Protein AF-A0A0D5YQ74-F1 (afdb_monomer_lite)

Structure (mmCIF, N/CA/C/O backbone):
data_AF-A0A0D5YQ74-F1
#
_entry.id   AF-A0A0D5YQ74-F1
#
loop_
_atom_site.group_PDB
_atom_site.id
_atom_site.type_symbol
_atom_site.label_atom_id
_atom_site.label_alt_id
_atom_site.label_comp_id
_atom_site.label_asym_id
_atom_site.label_entity_id
_atom_site.label_seq_id
_atom_site.pdbx_PDB_ins_code
_atom_site.Cartn_x
_atom_site.Cartn_y
_atom_site.Cartn_z
_atom_site.occupancy
_atom_site.B_iso_or_equiv
_atom_site.auth_seq_id
_atom_site.auth_comp_id
_atom_site.auth_asym_id
_atom_site.auth_atom_id
_atom_site.pdbx_PDB_model_num
ATOM 1 N N . MET A 1 1 ? -14.302 -1.300 23.951 1.00 43.12 1 MET A N 1
ATOM 2 C CA . MET A 1 1 ? -14.467 -0.886 22.534 1.00 43.12 1 MET A CA 1
ATOM 3 C C . MET A 1 1 ? -13.684 0.399 22.172 1.00 43.12 1 MET A C 1
ATOM 5 O O . MET A 1 1 ? -14.106 1.126 21.288 1.00 43.12 1 MET A O 1
ATOM 9 N N . LYS A 1 2 ? -12.512 0.677 22.779 1.00 51.53 2 LYS A N 1
ATOM 10 C CA . LYS A 1 2 ? -11.747 1.932 22.562 1.00 51.53 2 LYS A CA 1
ATOM 11 C C . LYS A 1 2 ? -10.730 1.902 21.395 1.00 51.53 2 LYS A C 1
ATOM 13 O O . LYS A 1 2 ? -10.280 2.959 20.980 1.00 51.53 2 LYS A O 1
ATOM 18 N N . ASN A 1 3 ? -10.411 0.729 20.827 1.00 58.53 3 ASN A N 1
ATOM 19 C CA . ASN A 1 3 ? -9.287 0.574 19.878 1.00 58.53 3 ASN A CA 1
ATOM 20 C C . ASN A 1 3 ? -9.665 0.528 18.389 1.00 58.53 3 ASN A C 1
ATOM 22 O O . ASN A 1 3 ? -8.802 0.731 17.540 1.00 58.53 3 ASN A O 1
ATOM 26 N N . LEU A 1 4 ? -10.936 0.290 18.047 1.00 60.09 4 LEU A N 1
ATOM 27 C CA . LEU A 1 4 ? -11.333 0.044 16.653 1.00 60.09 4 LEU A CA 1
ATOM 28 C C . LEU A 1 4 ? -11.137 1.281 15.753 1.00 60.09 4 LEU A C 1
ATOM 30 O O . LEU A 1 4 ? -10.810 1.143 14.577 1.00 60.09 4 LEU A O 1
ATOM 34 N N . GLY A 1 5 ? -11.282 2.486 16.317 1.00 64.62 5 GLY A N 1
ATOM 35 C CA . GLY A 1 5 ? -11.024 3.746 15.614 1.00 64.62 5 GLY A CA 1
ATOM 36 C C . GLY A 1 5 ? -9.541 3.972 15.303 1.00 64.62 5 GLY A C 1
ATOM 37 O O . GLY A 1 5 ? -9.209 4.359 14.187 1.00 64.62 5 GLY A O 1
ATOM 38 N N . SER A 1 6 ? -8.642 3.652 16.244 1.00 73.12 6 SER A N 1
ATOM 39 C CA . SER A 1 6 ? -7.192 3.736 16.005 1.00 73.12 6 SER A CA 1
ATOM 40 C C . SER A 1 6 ? -6.741 2.751 14.934 1.00 73.12 6 SER A C 1
ATOM 42 O O . SER A 1 6 ? -6.009 3.140 14.034 1.00 73.12 6 SER A O 1
ATOM 44 N N . THR A 1 7 ? -7.239 1.509 14.950 1.00 78.50 7 THR A N 1
ATOM 45 C CA . THR A 1 7 ? -6.883 0.517 13.926 1.00 78.50 7 THR A CA 1
ATOM 46 C C . THR A 1 7 ? -7.305 0.963 12.526 1.00 78.50 7 THR A C 1
ATOM 48 O O . THR A 1 7 ? -6.495 0.893 11.608 1.00 78.50 7 THR A O 1
ATOM 51 N N . LYS A 1 8 ? -8.527 1.486 12.346 1.00 75.25 8 LYS A N 1
ATOM 52 C CA . LYS A 1 8 ? -8.977 2.020 11.046 1.00 75.25 8 LYS A CA 1
ATOM 53 C C . LYS A 1 8 ? -8.083 3.158 10.548 1.00 75.25 8 LYS A C 1
ATOM 55 O O . LYS A 1 8 ? -7.738 3.193 9.371 1.00 75.25 8 LYS A O 1
ATOM 60 N N . LEU A 1 9 ? -7.690 4.061 11.443 1.00 82.75 9 LEU A N 1
ATOM 61 C CA . LEU A 1 9 ? -6.864 5.217 11.106 1.00 82.75 9 LEU A CA 1
ATOM 62 C C . LEU A 1 9 ? -5.423 4.811 10.758 1.00 82.75 9 LEU A C 1
ATOM 64 O O . LEU A 1 9 ? -4.865 5.312 9.786 1.00 82.75 9 LEU A O 1
ATOM 68 N N . THR A 1 10 ? -4.850 3.840 11.473 1.00 85.75 10 THR A N 1
ATOM 69 C CA . THR A 1 10 ? -3.547 3.245 11.137 1.00 85.75 10 THR A CA 1
ATOM 70 C C . THR A 1 10 ? -3.583 2.547 9.778 1.00 85.75 10 THR A C 1
ATOM 72 O O . THR A 1 10 ? -2.704 2.761 8.950 1.00 85.75 10 THR A O 1
ATOM 75 N N . VAL A 1 11 ? -4.620 1.751 9.517 1.00 86.06 11 VAL A N 1
ATOM 76 C CA . VAL A 1 11 ? -4.820 1.043 8.243 1.00 86.06 11 VAL A CA 1
ATOM 77 C C . VAL A 1 11 ? -4.959 2.033 7.080 1.00 86.06 11 VAL A C 1
ATOM 79 O O . VAL A 1 11 ? -4.350 1.838 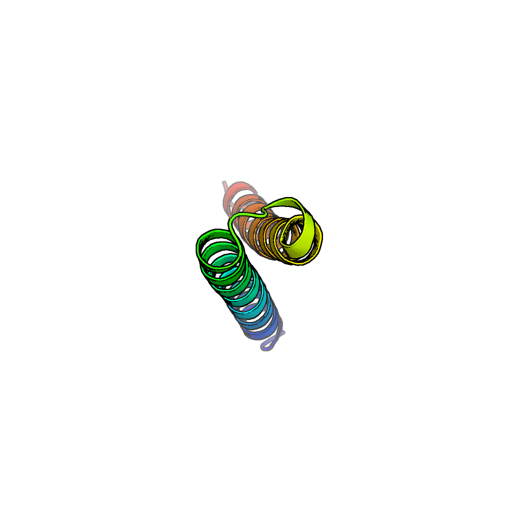6.029 1.00 86.06 11 VAL A O 1
ATOM 82 N N . LEU A 1 12 ? -5.685 3.136 7.285 1.00 87.38 12 LEU A N 1
ATOM 83 C CA . LEU A 1 12 ? -5.803 4.223 6.313 1.00 87.38 12 LEU A CA 1
ATOM 84 C C . LEU A 1 12 ? -4.456 4.903 6.045 1.00 87.38 12 LEU A C 1
ATOM 86 O O . LEU A 1 12 ? -4.116 5.132 4.887 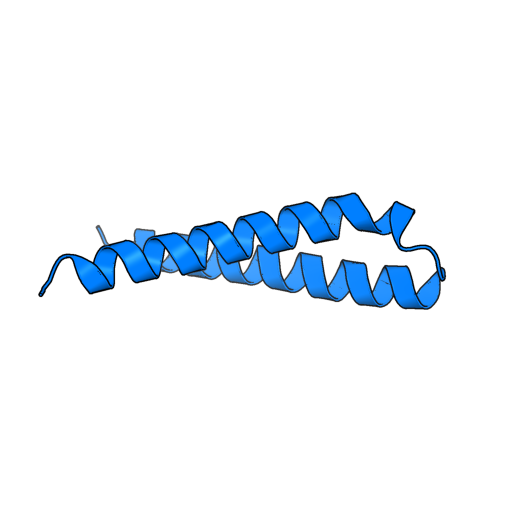1.00 87.38 12 LEU A O 1
ATOM 90 N N . ALA A 1 13 ? -3.684 5.196 7.095 1.00 86.75 13 ALA A N 1
ATOM 91 C CA . ALA A 1 13 ? -2.368 5.817 6.975 1.00 86.75 13 ALA A CA 1
ATOM 92 C C . ALA A 1 13 ? -1.382 4.924 6.202 1.00 86.75 13 ALA A C 1
ATOM 94 O O . ALA A 1 13 ? -0.665 5.411 5.327 1.00 86.75 13 ALA A O 1
ATOM 95 N N . ILE A 1 14 ? -1.392 3.612 6.463 1.00 89.44 14 ILE A N 1
ATOM 96 C CA . ILE A 1 14 ? -0.574 2.634 5.731 1.00 89.44 14 ILE A CA 1
ATOM 97 C C . ILE A 1 14 ? -0.991 2.589 4.256 1.00 89.44 14 ILE A C 1
ATOM 99 O O . ILE A 1 14 ? -0.131 2.681 3.380 1.00 89.44 14 ILE A O 1
ATOM 103 N N . GLY A 1 15 ? -2.297 2.509 3.975 1.00 88.50 15 GLY A N 1
ATOM 104 C CA . GLY A 1 15 ? -2.820 2.506 2.607 1.00 88.50 15 GLY A CA 1
ATOM 105 C C . GLY A 1 15 ? -2.420 3.759 1.824 1.00 88.50 15 GLY A C 1
ATOM 106 O O . GLY A 1 15 ? -1.919 3.656 0.706 1.00 88.50 15 GLY A O 1
ATOM 107 N N . LEU A 1 16 ? -2.535 4.937 2.443 1.00 88.69 16 LEU A N 1
ATOM 108 C CA . LEU A 1 16 ? -2.159 6.206 1.817 1.00 88.69 16 LEU A CA 1
ATOM 109 C C . LEU A 1 16 ? -0.652 6.285 1.540 1.00 88.69 16 LEU A C 1
ATOM 111 O O . LEU A 1 16 ? -0.238 6.701 0.460 1.00 88.69 16 LEU A O 1
ATOM 115 N N . THR A 1 17 ? 0.169 5.836 2.492 1.00 89.38 17 THR A N 1
ATOM 116 C CA . THR A 1 17 ? 1.632 5.819 2.348 1.00 89.38 17 THR A CA 1
ATOM 117 C C . THR A 1 17 ? 2.058 4.894 1.209 1.00 89.38 17 THR A C 1
ATOM 119 O O . THR A 1 17 ? 2.900 5.270 0.395 1.00 89.38 17 THR A O 1
ATOM 122 N N . ALA A 1 18 ? 1.431 3.719 1.095 1.00 88.56 18 ALA A N 1
ATOM 123 C CA . ALA A 1 18 ? 1.682 2.780 0.007 1.00 88.56 18 ALA A CA 1
ATOM 124 C C . ALA A 1 18 ? 1.335 3.377 -1.368 1.00 88.56 18 ALA A C 1
ATOM 126 O O . ALA A 1 18 ? 2.113 3.218 -2.309 1.00 88.56 18 ALA A O 1
ATOM 127 N N . ILE A 1 19 ? 0.225 4.117 -1.482 1.00 90.00 19 ILE A N 1
ATOM 128 C CA . ILE A 1 19 ? -0.153 4.821 -2.719 1.00 90.00 19 ILE A CA 1
ATOM 129 C C . ILE A 1 19 ? 0.908 5.865 -3.082 1.00 90.00 19 ILE A C 1
ATOM 131 O O . ILE A 1 19 ? 1.391 5.876 -4.212 1.00 90.00 19 ILE A O 1
ATOM 135 N N . VAL A 1 20 ? 1.307 6.711 -2.128 1.00 90.81 20 VAL A N 1
ATOM 136 C CA . VAL A 1 20 ? 2.285 7.786 -2.362 1.00 90.81 20 VAL A CA 1
ATOM 137 C C . VAL A 1 20 ? 3.638 7.219 -2.799 1.00 90.81 20 VAL A C 1
ATOM 139 O O . VAL A 1 20 ? 4.179 7.655 -3.813 1.00 90.81 20 VAL A O 1
ATOM 142 N N . PHE A 1 21 ? 4.159 6.207 -2.100 1.00 89.25 21 PHE A N 1
ATOM 143 C CA . PHE A 1 21 ? 5.415 5.553 -2.481 1.00 89.25 21 PHE A CA 1
ATOM 144 C C . PHE A 1 21 ? 5.335 4.881 -3.852 1.00 89.25 21 PHE A C 1
ATOM 146 O O . PHE A 1 21 ? 6.286 4.964 -4.626 1.00 89.25 21 PHE A O 1
ATOM 153 N N . SER A 1 22 ? 4.201 4.254 -4.170 1.00 87.06 22 SER A N 1
ATOM 154 C CA . SER A 1 22 ? 3.993 3.613 -5.471 1.00 87.06 22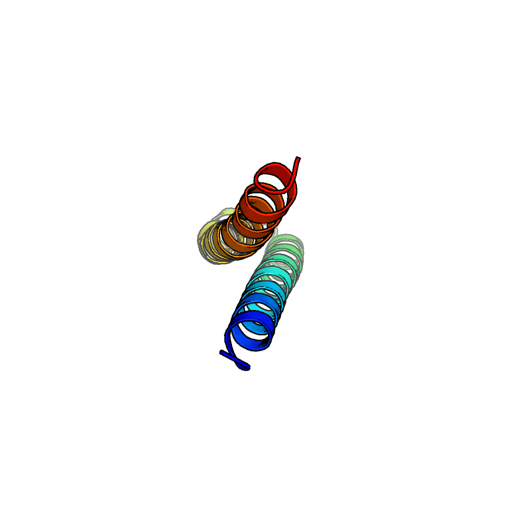 SER A CA 1
ATOM 155 C C . SER A 1 22 ? 3.966 4.627 -6.605 1.00 87.06 22 SER A C 1
ATOM 157 O O . SER A 1 22 ? 4.576 4.391 -7.639 1.00 87.06 22 SER A O 1
ATOM 159 N N . ILE A 1 23 ? 3.305 5.771 -6.412 1.00 87.94 23 ILE A N 1
ATOM 160 C CA . ILE A 1 23 ? 3.260 6.845 -7.410 1.00 87.94 23 ILE A CA 1
ATOM 161 C C . ILE A 1 23 ? 4.653 7.447 -7.606 1.00 87.94 23 ILE A C 1
ATOM 163 O O . ILE A 1 23 ? 5.095 7.590 -8.741 1.00 87.94 23 ILE A O 1
ATOM 167 N N . ILE A 1 24 ? 5.372 7.756 -6.524 1.00 90.88 24 ILE A N 1
ATOM 168 C CA . ILE A 1 24 ? 6.728 8.318 -6.609 1.00 90.88 24 ILE A CA 1
ATOM 169 C C . ILE A 1 24 ? 7.682 7.336 -7.300 1.00 90.88 24 ILE A C 1
ATOM 171 O O . ILE A 1 24 ? 8.432 7.736 -8.190 1.00 90.88 24 ILE A O 1
ATOM 175 N N . GLY A 1 25 ? 7.639 6.054 -6.928 1.00 86.62 25 GLY A N 1
ATOM 176 C CA . GLY A 1 25 ? 8.441 5.008 -7.561 1.00 86.62 25 GLY A CA 1
ATOM 177 C C . GLY A 1 25 ? 8.106 4.838 -9.042 1.00 86.62 25 GLY A C 1
ATOM 178 O O . GLY A 1 25 ? 9.002 4.845 -9.882 1.00 86.62 25 GLY A O 1
ATOM 179 N N . ALA A 1 26 ? 6.818 4.797 -9.382 1.00 87.94 26 ALA A N 1
ATOM 180 C CA . ALA A 1 26 ? 6.370 4.660 -10.761 1.00 87.94 26 ALA A CA 1
ATOM 181 C C . ALA A 1 26 ? 6.751 5.859 -11.640 1.00 87.94 26 ALA A C 1
ATOM 183 O O . ALA A 1 26 ? 7.083 5.674 -12.808 1.00 87.94 26 ALA A O 1
ATOM 184 N N . LEU A 1 27 ? 6.730 7.076 -11.086 1.00 88.19 27 LEU A N 1
ATOM 185 C CA . LEU A 1 27 ? 7.197 8.281 -11.776 1.00 88.19 27 LEU A CA 1
ATOM 186 C C . LEU A 1 27 ? 8.714 8.262 -11.992 1.00 88.19 27 LEU A C 1
ATOM 188 O O . LEU A 1 27 ? 9.181 8.732 -13.026 1.00 88.19 27 LEU A O 1
ATOM 192 N N . LYS A 1 28 ? 9.479 7.713 -11.041 1.00 89.00 28 LYS A N 1
ATOM 193 C CA . LYS A 1 28 ? 10.940 7.620 -11.134 1.00 89.00 28 LYS A CA 1
ATOM 194 C C . LYS A 1 28 ? 11.395 6.571 -12.151 1.00 89.00 28 LYS A C 1
ATOM 196 O O . LYS A 1 28 ? 12.275 6.858 -12.955 1.00 89.00 28 LYS A O 1
ATOM 201 N N . ASP A 1 29 ? 10.782 5.392 -12.136 1.00 83.38 29 ASP A N 1
ATOM 202 C CA . ASP A 1 29 ? 11.158 4.279 -13.016 1.00 83.38 29 ASP A CA 1
ATOM 203 C C . ASP A 1 29 ? 10.367 4.267 -14.339 1.00 83.38 29 ASP A C 1
ATOM 205 O O . ASP A 1 29 ? 10.551 3.366 -15.156 1.00 83.38 29 ASP A O 1
ATOM 209 N N . MET A 1 30 ? 9.459 5.235 -14.549 1.00 80.19 30 MET A N 1
ATOM 210 C CA . MET A 1 30 ? 8.524 5.329 -15.688 1.00 80.19 30 MET A CA 1
ATOM 211 C C . MET A 1 30 ? 7.753 4.029 -15.989 1.00 80.19 30 MET A C 1
ATOM 213 O O . MET A 1 30 ? 7.262 3.819 -17.097 1.00 80.19 30 MET A O 1
ATOM 217 N N . SER A 1 31 ? 7.622 3.143 -15.002 1.00 80.12 31 SER A N 1
ATOM 218 C CA . SER A 1 31 ? 6.998 1.832 -15.152 1.00 80.12 31 SER A CA 1
ATOM 219 C C . SER A 1 31 ? 5.958 1.638 -14.066 1.00 80.12 31 SER A C 1
ATOM 221 O O . SER A 1 31 ? 6.264 1.299 -12.924 1.00 80.12 31 SER A O 1
ATOM 223 N N . LEU A 1 32 ? 4.694 1.843 -14.433 1.00 77.19 32 LEU A N 1
ATOM 224 C CA . LEU A 1 32 ? 3.566 1.669 -13.520 1.00 77.19 32 LEU A CA 1
ATOM 225 C C . LEU A 1 32 ? 3.400 0.204 -13.085 1.00 77.19 32 LEU A C 1
ATOM 227 O O . LEU A 1 32 ? 2.922 -0.067 -11.988 1.00 77.19 32 LEU A O 1
ATOM 231 N N . THR A 1 33 ? 3.813 -0.743 -13.928 1.00 84.88 33 THR A N 1
ATOM 232 C CA . THR A 1 33 ? 3.617 -2.184 -13.730 1.00 84.88 33 THR A CA 1
ATOM 233 C C . THR A 1 33 ? 4.369 -2.706 -12.506 1.00 84.88 33 THR A C 1
ATOM 235 O O . THR A 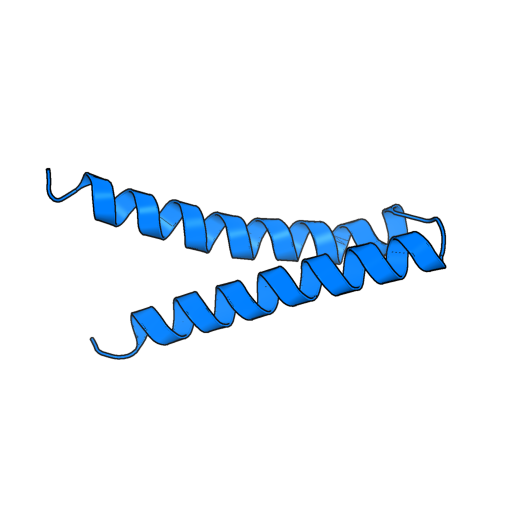1 33 ? 3.825 -3.506 -11.748 1.00 84.88 33 THR A O 1
ATOM 238 N N . ASN A 1 34 ? 5.574 -2.187 -12.251 1.00 83.50 34 ASN A N 1
ATOM 239 C CA . ASN A 1 34 ? 6.397 -2.568 -11.096 1.00 83.50 34 ASN A CA 1
ATOM 240 C C . ASN A 1 34 ? 5.817 -2.072 -9.761 1.00 83.50 34 ASN A C 1
ATOM 242 O O . ASN A 1 34 ? 6.120 -2.622 -8.704 1.00 83.50 34 ASN A O 1
ATOM 246 N N . TYR A 1 35 ? 4.950 -1.060 -9.813 1.00 86.00 35 TYR A N 1
ATOM 247 C CA . TYR A 1 35 ? 4.325 -0.437 -8.647 1.00 86.00 35 TYR A CA 1
ATOM 248 C C . TYR A 1 35 ? 2.811 -0.665 -8.593 1.00 86.00 35 TYR A C 1
ATOM 250 O O . TYR A 1 35 ? 2.145 -0.184 -7.679 1.00 86.00 35 TYR A O 1
ATOM 258 N N . PHE A 1 36 ? 2.259 -1.448 -9.523 1.00 86.31 36 PHE A N 1
ATOM 259 C CA . PHE A 1 36 ? 0.830 -1.735 -9.599 1.00 86.31 36 PHE A CA 1
ATOM 260 C C . PHE A 1 36 ? 0.332 -2.475 -8.355 1.00 86.31 36 PHE A C 1
ATOM 262 O O . PHE A 1 36 ? -0.716 -2.137 -7.810 1.00 86.31 36 PHE A O 1
ATOM 269 N N . PHE A 1 37 ? 1.104 -3.450 -7.871 1.00 87.31 37 PHE A N 1
ATOM 270 C CA . PHE A 1 37 ? 0.757 -4.224 -6.681 1.00 87.31 37 PHE A CA 1
ATOM 271 C C . PHE A 1 37 ? 0.641 -3.357 -5.413 1.00 87.31 37 PHE A C 1
ATOM 273 O O . PHE A 1 37 ? -0.427 -3.362 -4.793 1.00 87.31 37 PHE A O 1
ATOM 280 N N . PRO A 1 38 ? 1.662 -2.570 -5.020 1.00 84.44 38 PRO A N 1
ATOM 281 C CA . PRO A 1 38 ? 1.543 -1.715 -3.841 1.00 84.44 38 PRO A CA 1
ATOM 282 C C . PRO A 1 38 ? 0.488 -0.603 -4.008 1.00 84.44 38 PRO A C 1
ATOM 284 O O . PRO A 1 38 ? -0.180 -0.252 -3.033 1.00 84.44 38 PRO A O 1
ATOM 287 N N . LEU A 1 39 ? 0.237 -0.128 -5.233 1.00 88.31 39 LEU A N 1
ATOM 288 C CA . LEU A 1 39 ? -0.825 0.842 -5.525 1.00 88.31 39 LEU A CA 1
ATOM 289 C C . LEU A 1 39 ? -2.228 0.222 -5.368 1.00 88.31 39 LEU A C 1
ATOM 291 O O . LEU A 1 39 ? -3.102 0.821 -4.741 1.00 88.31 39 LEU A O 1
ATOM 295 N N . TYR A 1 40 ? -2.431 -1.006 -5.852 1.00 87.50 40 TYR A N 1
ATOM 296 C CA . TYR A 1 40 ? -3.670 -1.774 -5.687 1.00 87.50 40 TYR A CA 1
ATOM 297 C C . TYR A 1 40 ? -3.976 -2.073 -4.214 1.00 87.50 40 TYR A C 1
ATOM 299 O O . TYR A 1 40 ? -5.101 -1.868 -3.747 1.00 87.50 40 TYR A O 1
ATOM 307 N N . VAL A 1 41 ? -2.968 -2.523 -3.463 1.00 88.25 41 VAL A N 1
ATOM 308 C CA . VAL A 1 41 ? -3.088 -2.802 -2.026 1.00 88.25 41 VAL A CA 1
ATOM 309 C C . VAL A 1 41 ? -3.435 -1.523 -1.266 1.00 88.25 41 VAL A C 1
ATOM 311 O O . VAL A 1 41 ? -4.376 -1.523 -0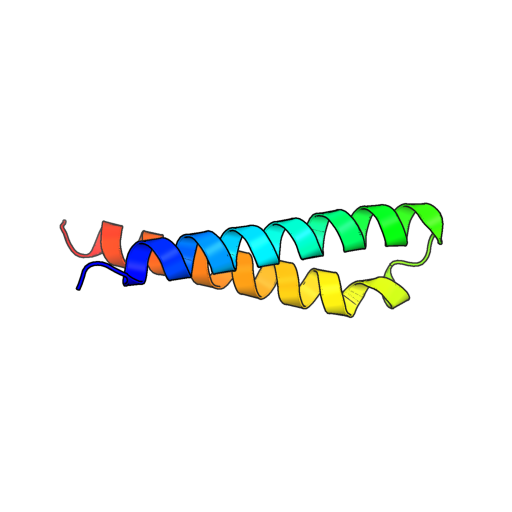.470 1.00 88.25 41 VAL A O 1
ATOM 314 N N . GLY A 1 42 ? -2.745 -0.419 -1.560 1.00 88.19 42 GLY A N 1
ATOM 315 C CA . GLY A 1 42 ? -3.015 0.878 -0.949 1.00 88.19 42 GLY A CA 1
ATOM 316 C C . GLY A 1 42 ? -4.440 1.374 -1.207 1.00 88.19 42 GLY A C 1
ATOM 317 O O . GLY A 1 42 ? -5.152 1.708 -0.260 1.00 88.19 42 GLY A O 1
ATOM 318 N N . LEU A 1 43 ? -4.908 1.328 -2.459 1.00 88.50 43 LEU A N 1
ATOM 319 C CA . LEU A 1 43 ? -6.283 1.703 -2.816 1.00 88.50 43 LEU A CA 1
ATOM 320 C C . LEU A 1 43 ? -7.333 0.806 -2.152 1.00 88.50 43 LEU A C 1
ATOM 322 O O . LEU A 1 43 ? -8.366 1.305 -1.709 1.00 88.50 43 LEU A O 1
ATOM 326 N N . THR A 1 44 ? -7.074 -0.496 -2.039 1.00 89.75 44 THR A N 1
ATOM 327 C CA . THR A 1 44 ? -7.995 -1.442 -1.392 1.00 89.75 44 THR A CA 1
ATOM 328 C C . THR A 1 44 ? -8.100 -1.178 0.112 1.00 89.75 44 THR A C 1
ATOM 330 O O . THR A 1 44 ? -9.202 -1.131 0.662 1.00 89.75 44 THR A O 1
ATOM 333 N N . LEU A 1 45 ? -6.977 -0.940 0.792 1.00 86.94 45 LEU A N 1
ATOM 334 C CA . LEU A 1 45 ? -6.937 -0.584 2.216 1.00 86.94 45 LEU A CA 1
ATOM 335 C C . LEU A 1 45 ? -7.637 0.751 2.487 1.00 86.94 45 LEU A C 1
ATOM 337 O O . LEU A 1 45 ? -8.500 0.843 3.359 1.00 86.94 45 LEU A O 1
ATOM 341 N N . THR A 1 46 ? -7.332 1.777 1.698 1.00 86.75 46 THR A N 1
ATOM 342 C CA . THR A 1 46 ? -7.978 3.087 1.818 1.00 86.75 46 THR A CA 1
ATOM 343 C C . THR A 1 46 ? -9.475 3.007 1.502 1.00 86.75 46 THR A C 1
ATOM 345 O O . THR A 1 46 ? -10.296 3.554 2.241 1.00 86.75 46 THR A O 1
ATOM 348 N N . GLY A 1 47 ? -9.852 2.278 0.450 1.00 85.12 47 GLY A N 1
ATOM 349 C CA . GLY A 1 47 ? -11.238 2.085 0.033 1.00 85.12 47 GLY A CA 1
ATOM 350 C C . GLY A 1 47 ? -12.064 1.312 1.057 1.00 85.12 47 GLY A C 1
ATOM 351 O O . GLY A 1 47 ? -13.172 1.729 1.385 1.00 85.12 47 GLY A O 1
ATOM 352 N N . THR A 1 48 ? -11.527 0.230 1.622 1.00 85.38 48 THR A N 1
ATOM 353 C CA . THR A 1 48 ? -12.220 -0.539 2.668 1.00 85.38 48 THR A CA 1
ATOM 354 C C . THR A 1 48 ? -12.449 0.298 3.920 1.00 85.38 48 THR A C 1
ATOM 356 O O . THR A 1 48 ? -13.554 0.267 4.453 1.00 85.38 48 THR A O 1
ATOM 359 N N . VAL A 1 49 ? -11.485 1.118 4.353 1.00 84.19 49 VAL A N 1
ATOM 360 C CA . VAL A 1 49 ? -11.691 2.024 5.496 1.00 84.19 49 VAL A CA 1
ATOM 361 C C . VAL A 1 49 ? -12.754 3.086 5.189 1.00 84.19 49 VAL A C 1
ATOM 363 O O . VAL A 1 49 ? -13.689 3.244 5.975 1.00 84.19 49 VAL A O 1
ATOM 366 N N . LEU A 1 50 ? -12.676 3.759 4.034 1.00 80.62 50 LEU A N 1
ATOM 367 C CA . LEU A 1 50 ? -13.629 4.807 3.635 1.00 80.62 50 LEU A CA 1
ATOM 368 C C . LEU A 1 50 ? -15.063 4.287 3.458 1.00 80.62 50 LEU A C 1
ATOM 370 O O . LEU A 1 50 ? -16.026 4.929 3.886 1.00 80.62 50 LEU A O 1
ATOM 374 N N . LEU A 1 51 ? -15.225 3.124 2.825 1.00 80.12 51 LEU A N 1
ATOM 375 C CA . LEU A 1 51 ? -16.536 2.513 2.593 1.00 80.12 51 LEU A CA 1
ATOM 376 C C . LEU A 1 51 ? -17.151 1.983 3.890 1.00 80.12 51 LEU A C 1
ATOM 378 O O . LEU A 1 51 ? -18.370 2.052 4.067 1.00 80.12 51 LEU A O 1
ATOM 382 N N . HIS A 1 52 ? -16.325 1.488 4.812 1.00 71.12 52 HIS A N 1
ATOM 383 C CA . HIS A 1 52 ? -16.796 0.998 6.101 1.00 71.12 52 HIS A CA 1
ATOM 384 C C . HIS A 1 52 ? -17.256 2.142 7.016 1.00 71.12 52 HIS A C 1
ATOM 386 O O . HIS A 1 52 ? -18.207 1.956 7.769 1.00 71.12 52 HIS A O 1
ATOM 392 N N . ASP A 1 53 ? -16.654 3.331 6.908 1.00 64.44 53 ASP A N 1
ATOM 393 C CA . ASP A 1 53 ? -17.079 4.529 7.645 1.00 64.44 53 ASP A CA 1
ATOM 394 C C . ASP A 1 53 ? -18.433 5.079 7.149 1.00 64.44 53 ASP A C 1
ATOM 396 O O . ASP A 1 53 ? -19.340 5.353 7.942 1.00 64.44 53 ASP A O 1
ATOM 400 N N . LYS A 1 54 ? -18.647 5.106 5.821 1.00 56.16 54 LYS A N 1
ATOM 401 C CA . LYS A 1 54 ? -19.939 5.494 5.219 1.00 56.16 54 LYS A CA 1
ATOM 402 C C . LYS A 1 54 ? -21.095 4.565 5.597 1.00 56.16 54 LYS A C 1
ATOM 404 O O . LYS A 1 54 ? -22.228 5.028 5.725 1.00 56.16 54 LYS A O 1
ATOM 409 N N . LYS A 1 55 ? -20.837 3.266 5.779 1.00 54.44 55 LYS A N 1
ATOM 410 C CA . LYS A 1 55 ? -21.877 2.289 6.146 1.00 54.44 55 LYS A CA 1
ATOM 411 C C . LYS A 1 55 ? -22.406 2.519 7.567 1.00 54.44 55 LYS A C 1
ATOM 413 O O . LYS A 1 55 ? -23.602 2.381 7.795 1.00 54.44 55 LYS A O 1
ATOM 418 N N . THR A 1 56 ? -21.545 2.942 8.493 1.00 53.16 56 THR A N 1
ATOM 419 C CA . THR A 1 56 ? -21.938 3.349 9.853 1.00 53.16 56 THR A CA 1
ATOM 420 C C . THR A 1 56 ? -22.654 4.700 9.897 1.00 53.16 56 THR A C 1
ATOM 422 O O . THR A 1 56 ? -23.566 4.866 10.700 1.00 53.16 56 THR A O 1
ATOM 425 N N . ALA A 1 57 ? -22.318 5.645 9.012 1.00 50.00 57 ALA A N 1
ATOM 426 C CA . ALA A 1 57 ? -22.999 6.942 8.943 1.00 50.00 57 ALA A CA 1
ATOM 427 C C . ALA A 1 57 ? -24.449 6.843 8.426 1.00 50.00 57 ALA A C 1
ATOM 429 O O . ALA A 1 57 ? -25.307 7.608 8.851 1.00 50.00 57 ALA A O 1
ATOM 430 N N . LYS A 1 58 ? -24.742 5.882 7.537 1.00 44.38 58 LYS A N 1
ATOM 431 C CA . LYS A 1 58 ? -26.079 5.704 6.939 1.00 44.38 58 LYS A CA 1
ATOM 432 C C . LYS A 1 58 ? -27.046 4.849 7.776 1.00 44.38 58 LYS A C 1
ATOM 434 O O . LYS A 1 58 ? -28.200 4.731 7.401 1.00 44.38 58 LYS A O 1
ATOM 439 N N . SER A 1 59 ? -26.582 4.232 8.865 1.00 41.38 59 SER A N 1
ATOM 440 C CA . SER A 1 59 ? -27.403 3.371 9.738 1.00 41.38 59 SER A CA 1
ATOM 441 C C . SER A 1 59 ? -28.020 4.114 10.934 1.00 41.38 59 SER A C 1
ATOM 443 O O . SER A 1 59 ? -28.735 3.494 11.714 1.00 41.38 59 SER A O 1
ATOM 445 N N . ASN A 1 60 ? -27.719 5.408 11.096 1.00 45.69 60 ASN A N 1
ATOM 446 C CA . ASN A 1 60 ? -28.227 6.265 12.177 1.00 45.69 60 ASN A CA 1
ATOM 447 C C . ASN A 1 60 ? -29.209 7.345 11.668 1.00 45.69 60 ASN A C 1
ATOM 449 O O . ASN A 1 60 ? -29.394 8.365 12.329 1.00 45.69 60 ASN A O 1
ATOM 453 N N . LEU A 1 61 ? -29.787 7.1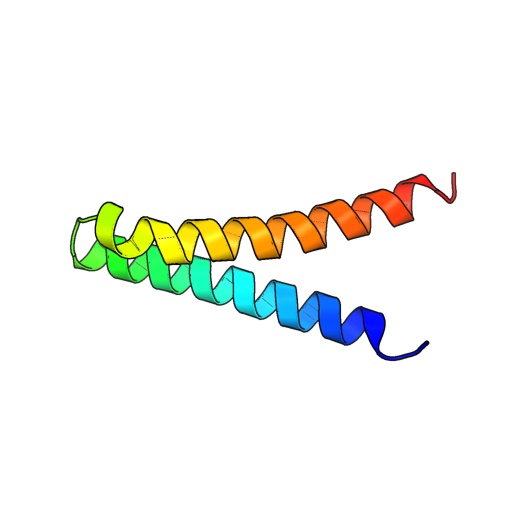36 10.482 1.00 41.53 61 LEU A N 1
ATOM 454 C CA . LEU A 1 61 ? -30.875 7.912 9.875 1.00 41.53 61 LEU A CA 1
ATOM 455 C C . LEU A 1 61 ? -32.039 6.959 9.610 1.00 41.53 61 LEU A C 1
ATOM 457 O O . LEU A 1 61 ? -33.192 7.407 9.770 1.00 41.53 61 LEU A O 1
#

Secondary structure (DSSP, 8-state):
--SHHHHHHHHHHHHHHHHHHHHHHHHHHS-SGGGHHHHHHHHHHHHHHHHHHHHHHTT--

Radius of gyration: 14.46 Å; chains: 1; bounding box: 42×12×38 Å

Foldseek 3Di:
DPCPVVVLVVLLVQLVVLLVVLVVVCVVVVHNPVSVVSNVSSCVSNVVSVVVVVVVVVVVD

Organism: NCBI:txid516051

Sequence (61 aa):
MKNLGSTKLTVLAIGLTAIVFSIIGALKDMSLTNYFFPLYVGLTLTGTVLLHDKKTAKSNL

pLDDT: mean 77.72, std 15.02, range [41.38, 90.88]